Protein AF-A0A519JVA2-F1 (afdb_monomer_lite)

Secondary structure (DSSP, 8-state):
-HHHHHHHHHHHHHHHTPPPPP-HHHHHHHHHHHHHHHH-TTT--S-HHHHHH---------

Radius of gyration: 20.71 Å; chains: 1; bounding box: 37×20×57 Å

Foldseek 3Di:
DVVVVVVVCVVVVCVVPPDPDDDPVVVVVVQVVVLVQCLDPVRRPDDPVVSVVRDGDDDDDD

pLDDT: mean 92.69, std 5.8, range [66.31, 97.94]

Sequence (62 aa):
MKTAIIFLVFFILPVGFAQPKFDKLDVENFQKELNAEFASKAESPLTDEDRKNFNTLDYFPA

Structure (mmCIF, N/CA/C/O backbone):
data_AF-A0A519JVA2-F1
#
_entry.id   AF-A0A519JVA2-F1
#
loop_
_atom_site.group_PDB
_atom_site.id
_atom_site.type_symbol
_atom_site.label_atom_id
_atom_site.label_alt_id
_atom_site.label_comp_id
_atom_site.label_asym_id
_atom_site.label_entity_id
_atom_site.label_seq_id
_atom_site.pdbx_PDB_ins_code
_atom_site.Cartn_x
_atom_site.Cartn_y
_atom_site.Cartn_z
_atom_site.occupancy
_atom_site.B_iso_or_equiv
_atom_site.auth_seq_id
_atom_site.auth_comp_id
_atom_site.auth_asym_id
_atom_site.auth_atom_id
_atom_site.pdbx_PDB_model_num
ATOM 1 N N . MET A 1 1 ? 13.914 -4.698 -43.938 1.00 66.31 1 MET A N 1
ATOM 2 C CA . MET A 1 1 ? 13.555 -3.439 -43.241 1.00 66.31 1 MET A CA 1
ATOM 3 C C . MET A 1 1 ? 12.404 -3.627 -42.255 1.00 66.31 1 MET A C 1
ATOM 5 O O . MET A 1 1 ? 12.616 -3.378 -41.080 1.00 66.31 1 MET A O 1
ATOM 9 N N . LYS A 1 2 ? 11.239 -4.149 -42.672 1.00 84.69 2 LYS A N 1
ATOM 10 C CA . LYS A 1 2 ? 10.089 -4.402 -41.774 1.00 84.69 2 LYS A CA 1
ATOM 11 C C . LYS A 1 2 ? 10.438 -5.252 -40.540 1.00 84.69 2 LYS A C 1
ATOM 13 O O . LYS A 1 2 ? 10.102 -4.875 -39.427 1.00 84.69 2 LYS A O 1
ATOM 18 N N . THR A 1 3 ? 11.191 -6.336 -40.722 1.00 91.25 3 THR A N 1
ATOM 19 C CA . THR A 1 3 ? 11.606 -7.230 -39.627 1.00 91.25 3 THR A CA 1
ATOM 20 C C . THR A 1 3 ? 12.515 -6.542 -38.606 1.00 91.25 3 THR A C 1
ATOM 22 O O . THR A 1 3 ? 12.355 -6.750 -37.412 1.00 91.25 3 THR A O 1
ATOM 25 N N . ALA A 1 4 ? 13.424 -5.670 -39.054 1.00 93.38 4 ALA A N 1
ATOM 26 C CA . ALA A 1 4 ? 14.305 -4.914 -38.162 1.00 93.38 4 ALA A CA 1
ATOM 27 C C . ALA A 1 4 ? 13.524 -3.906 -37.303 1.00 93.38 4 ALA A C 1
ATOM 29 O O . ALA A 1 4 ? 13.816 -3.756 -36.124 1.00 93.38 4 ALA A O 1
ATOM 30 N N . ILE A 1 5 ? 12.496 -3.270 -37.876 1.00 94.19 5 ILE A N 1
ATOM 31 C CA . ILE A 1 5 ? 11.601 -2.367 -37.140 1.00 94.19 5 ILE A CA 1
ATOM 32 C C . ILE A 1 5 ? 10.794 -3.147 -36.094 1.00 94.19 5 ILE A C 1
ATOM 34 O O . ILE A 1 5 ? 10.672 -2.691 -34.964 1.00 94.19 5 ILE A O 1
ATOM 38 N N . ILE A 1 6 ? 10.295 -4.339 -36.437 1.00 94.75 6 ILE A N 1
ATOM 39 C CA . ILE A 1 6 ? 9.575 -5.204 -35.488 1.00 94.75 6 ILE A CA 1
ATOM 40 C C . ILE A 1 6 ? 10.473 -5.582 -34.306 1.00 94.75 6 ILE A C 1
ATOM 42 O O . ILE A 1 6 ? 10.051 -5.447 -33.162 1.00 94.75 6 ILE A O 1
ATOM 46 N N . PHE A 1 7 ? 11.717 -5.997 -34.564 1.00 94.56 7 PHE A N 1
ATOM 47 C CA . PHE A 1 7 ? 12.665 -6.302 -33.491 1.00 94.56 7 PHE A CA 1
ATOM 48 C C . PHE A 1 7 ? 12.983 -5.072 -32.641 1.00 94.56 7 PHE A C 1
ATOM 50 O O . PHE A 1 7 ? 12.977 -5.164 -31.419 1.00 94.56 7 PHE A O 1
ATOM 57 N N . LEU A 1 8 ? 13.196 -3.912 -33.264 1.00 93.50 8 LEU A N 1
ATOM 58 C CA . LEU A 1 8 ? 13.441 -2.664 -32.546 1.00 93.50 8 LEU A CA 1
ATOM 59 C C . LEU A 1 8 ? 12.281 -2.322 -31.597 1.00 93.50 8 LEU A C 1
ATOM 61 O O . LEU A 1 8 ? 12.508 -2.040 -30.425 1.00 93.50 8 LEU A O 1
ATOM 65 N N . VAL A 1 9 ? 11.040 -2.406 -32.079 1.00 92.38 9 VAL A N 1
ATOM 66 C CA . VAL A 1 9 ? 9.843 -2.176 -31.257 1.00 92.38 9 VAL A CA 1
ATOM 67 C C . VAL A 1 9 ? 9.750 -3.209 -30.130 1.00 92.38 9 VAL A C 1
ATOM 69 O O . VAL A 1 9 ? 9.514 -2.836 -28.984 1.00 92.38 9 VAL A O 1
ATOM 72 N N . PHE A 1 10 ? 10.007 -4.486 -30.423 1.00 92.56 10 PHE A N 1
ATOM 73 C CA . PHE A 1 10 ? 9.976 -5.563 -29.431 1.00 92.56 10 PHE A CA 1
ATOM 74 C C . PHE A 1 10 ? 10.962 -5.343 -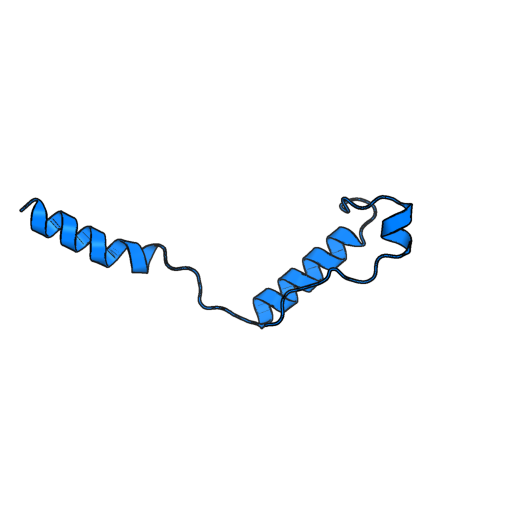28.272 1.00 92.56 10 PHE A C 1
ATOM 76 O O . PHE A 1 10 ? 10.637 -5.668 -27.135 1.00 92.56 10 PHE A O 1
ATOM 83 N N . PHE A 1 11 ? 12.134 -4.753 -28.527 1.00 90.62 11 PHE A N 1
ATOM 84 C CA . PHE A 1 11 ? 13.117 -4.468 -27.476 1.00 90.62 11 PHE A CA 1
ATOM 85 C C . PHE A 1 11 ? 12.836 -3.186 -26.681 1.00 90.62 11 PHE A C 1
ATOM 87 O O . PHE A 1 11 ? 13.215 -3.107 -25.515 1.00 90.62 11 PHE A O 1
ATOM 94 N N . ILE A 1 12 ? 12.180 -2.186 -27.276 1.00 91.81 12 ILE A N 1
ATOM 95 C CA . ILE A 1 12 ? 11.951 -0.886 -26.619 1.00 91.81 12 ILE A CA 1
ATOM 96 C C . ILE A 1 12 ? 10.689 -0.903 -25.748 1.00 91.81 12 ILE A C 1
ATOM 98 O O . ILE A 1 12 ? 10.683 -0.309 -24.668 1.00 91.81 12 ILE A O 1
ATOM 102 N N . LEU A 1 13 ? 9.626 -1.593 -26.180 1.00 90.25 13 LEU A N 1
ATOM 103 C CA . LEU A 1 13 ? 8.348 -1.623 -25.458 1.00 90.25 13 LEU A CA 1
ATOM 104 C C . LEU A 1 13 ? 8.461 -2.114 -23.999 1.00 90.25 13 LEU A C 1
ATOM 106 O O . LEU A 1 13 ? 7.890 -1.459 -23.129 1.00 90.25 13 LEU A O 1
ATOM 110 N N . PRO A 1 14 ? 9.207 -3.188 -23.672 1.00 88.62 14 PRO A N 1
ATOM 111 C CA . PRO A 1 14 ? 9.291 -3.669 -22.294 1.00 88.62 14 PRO A CA 1
ATOM 112 C C . PRO A 1 14 ? 9.935 -2.660 -21.346 1.00 88.62 14 PRO A C 1
ATOM 114 O O . PRO A 1 14 ? 9.581 -2.620 -20.177 1.00 88.62 14 PRO A O 1
ATOM 117 N N . VAL A 1 15 ? 10.869 -1.842 -21.839 1.00 85.25 15 VAL A N 1
ATOM 118 C CA . VAL A 1 15 ? 11.581 -0.847 -21.024 1.00 85.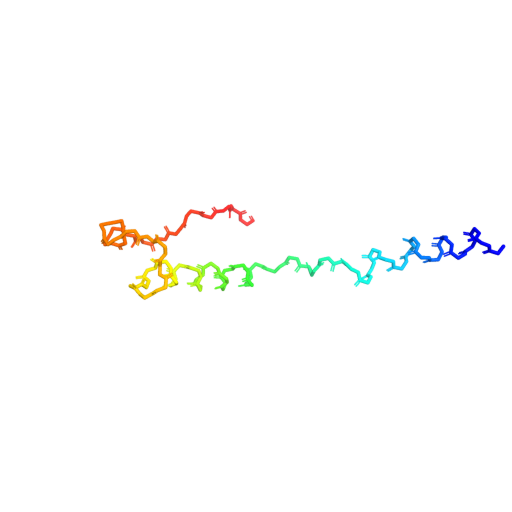25 15 VAL A CA 1
ATOM 119 C C . VAL A 1 15 ? 10.745 0.422 -20.863 1.00 85.25 15 VAL A C 1
ATOM 121 O O . VAL A 1 15 ? 10.701 0.992 -19.778 1.00 85.25 15 VAL A O 1
ATOM 124 N N . GLY A 1 16 ? 10.054 0.852 -21.924 1.00 84.56 16 GLY A N 1
ATOM 125 C CA . GLY A 1 16 ? 9.213 2.054 -21.902 1.00 84.56 16 GLY A CA 1
ATOM 126 C C . GLY A 1 16 ? 7.904 1.901 -21.121 1.00 84.56 16 GLY A C 1
ATOM 127 O O . GLY A 1 16 ? 7.341 2.903 -20.692 1.00 84.56 16 GLY A O 1
ATOM 128 N N . PHE A 1 17 ? 7.436 0.665 -20.924 1.00 86.12 17 PHE A N 1
ATOM 129 C CA . PHE A 1 17 ? 6.192 0.346 -20.213 1.00 86.12 17 PHE A CA 1
ATOM 130 C C . PHE A 1 17 ? 6.416 -0.598 -19.021 1.00 86.12 17 PHE A C 1
ATOM 132 O O . PHE A 1 17 ? 5.479 -1.252 -18.563 1.00 86.12 17 PHE A O 1
ATOM 139 N N . ALA A 1 18 ? 7.653 -0.698 -18.522 1.00 87.50 18 ALA A N 1
ATOM 140 C CA . ALA A 1 18 ? 7.943 -1.475 -17.323 1.00 87.50 18 ALA A CA 1
ATOM 141 C C . ALA A 1 18 ? 7.205 -0.887 -16.115 1.00 87.50 18 ALA A C 1
ATOM 143 O O . ALA A 1 18 ? 7.179 0.330 -15.919 1.00 87.50 18 ALA A O 1
ATOM 144 N N . GLN A 1 19 ? 6.656 -1.762 -15.271 1.00 86.12 19 GLN A N 1
ATOM 145 C CA . GLN A 1 19 ? 6.170 -1.343 -13.963 1.00 86.12 19 GLN A CA 1
ATOM 146 C C . GLN A 1 19 ? 7.345 -0.766 -13.152 1.00 86.12 19 GLN A C 1
ATOM 148 O O . GLN A 1 19 ? 8.454 -1.314 -13.226 1.00 86.12 19 GLN A O 1
ATOM 153 N N . PRO A 1 20 ? 7.128 0.302 -12.362 1.00 86.00 20 PRO A N 1
ATOM 154 C CA . PRO A 1 20 ? 8.110 0.750 -11.388 1.00 86.00 20 PRO A CA 1
ATOM 155 C C . PRO A 1 20 ? 8.597 -0.409 -10.517 1.00 86.00 20 PRO A C 1
ATOM 157 O O . PRO A 1 20 ? 7.857 -1.358 -10.231 1.00 86.00 20 PRO A O 1
ATOM 160 N N . LYS A 1 21 ? 9.861 -0.333 -10.092 1.00 88.75 21 LYS A N 1
ATOM 161 C CA . LYS A 1 21 ? 10.406 -1.306 -9.149 1.00 88.75 21 LYS A CA 1
ATOM 162 C C . LYS A 1 21 ? 9.539 -1.296 -7.891 1.00 88.75 21 LYS A C 1
ATOM 164 O O . LYS A 1 21 ? 9.163 -0.230 -7.420 1.00 88.75 21 LYS A O 1
ATOM 169 N N . PHE A 1 22 ? 9.258 -2.482 -7.359 1.00 90.12 22 PHE A N 1
ATOM 170 C CA . PHE A 1 22 ? 8.563 -2.609 -6.086 1.00 90.12 22 PHE A CA 1
ATOM 171 C C . PHE A 1 22 ? 9.279 -1.798 -4.999 1.00 90.12 22 PHE A C 1
ATOM 173 O O . PHE A 1 22 ? 10.482 -1.984 -4.777 1.00 90.12 22 PHE A O 1
ATOM 180 N N . ASP A 1 23 ? 8.515 -0.945 -4.325 1.00 92.44 23 ASP A N 1
ATOM 181 C CA . ASP A 1 23 ? 8.939 -0.203 -3.150 1.00 92.44 23 ASP A CA 1
ATOM 182 C C . ASP A 1 23 ? 7.984 -0.515 -1.997 1.00 92.44 23 ASP A C 1
ATOM 184 O O . ASP A 1 23 ? 6.774 -0.293 -2.073 1.00 92.44 23 ASP A O 1
ATOM 188 N N . LYS A 1 24 ? 8.544 -1.056 -0.915 1.00 93.06 24 LYS A N 1
ATOM 189 C CA . LYS A 1 24 ? 7.780 -1.421 0.273 1.00 93.06 24 LYS A CA 1
ATOM 190 C C . LYS A 1 24 ? 7.165 -0.190 0.944 1.00 93.06 24 LYS A C 1
ATOM 192 O O . LYS A 1 24 ? 6.060 -0.283 1.467 1.00 93.06 24 LYS A O 1
ATOM 197 N N . LEU A 1 25 ? 7.862 0.946 0.930 1.00 94.44 25 LEU A N 1
ATOM 198 C CA . LEU A 1 25 ? 7.378 2.172 1.556 1.00 94.44 25 LEU A CA 1
ATOM 199 C C . LEU A 1 25 ? 6.158 2.723 0.812 1.00 94.44 25 LEU A C 1
ATOM 201 O O . LEU A 1 25 ? 5.194 3.135 1.453 1.00 94.44 25 LEU A O 1
ATOM 205 N N . ASP A 1 26 ? 6.171 2.673 -0.520 1.00 93.69 26 ASP A N 1
ATOM 206 C CA . ASP A 1 26 ? 5.027 3.087 -1.340 1.00 93.69 26 ASP A CA 1
ATOM 207 C C . ASP A 1 26 ? 3.804 2.213 -1.056 1.00 93.69 26 ASP A C 1
ATOM 209 O O . ASP A 1 26 ? 2.697 2.728 -0.894 1.00 93.69 26 ASP A O 1
ATOM 213 N N . VAL A 1 27 ? 4.007 0.899 -0.905 1.00 93.88 27 VAL A N 1
ATOM 214 C CA . VAL A 1 27 ? 2.938 -0.027 -0.513 1.00 93.88 27 VAL A CA 1
ATOM 215 C C . VAL A 1 27 ? 2.398 0.309 0.875 1.00 93.88 27 VAL A C 1
ATOM 217 O O . VAL A 1 27 ? 1.189 0.430 1.036 1.00 93.88 27 VAL A O 1
ATOM 220 N N . GLU A 1 28 ? 3.258 0.505 1.875 1.00 94.94 28 GLU A N 1
ATOM 221 C CA . GLU A 1 28 ? 2.824 0.856 3.235 1.00 94.94 28 GLU A CA 1
ATOM 222 C C . GLU A 1 28 ? 2.069 2.194 3.282 1.00 94.94 28 GLU A C 1
ATOM 224 O O . GLU A 1 28 ? 1.115 2.344 4.047 1.00 94.94 28 GLU A O 1
ATOM 229 N N . ASN A 1 29 ? 2.477 3.174 2.472 1.00 95.94 29 ASN A N 1
ATOM 230 C CA . ASN A 1 29 ? 1.788 4.458 2.368 1.00 95.94 29 ASN A CA 1
ATOM 231 C C . ASN A 1 29 ? 0.409 4.298 1.725 1.00 95.94 29 ASN A C 1
ATOM 233 O O . ASN A 1 29 ? -0.574 4.783 2.283 1.00 95.94 29 ASN A O 1
ATOM 237 N N . PHE A 1 30 ? 0.326 3.549 0.626 1.00 95.25 30 PHE A N 1
ATOM 238 C CA . PHE A 1 30 ? -0.939 3.249 -0.040 1.00 95.25 30 PHE A CA 1
ATOM 239 C C . PHE A 1 30 ? -1.909 2.495 0.882 1.00 95.25 30 PHE A C 1
ATOM 241 O O . PHE A 1 30 ? -3.085 2.833 0.965 1.00 95.25 30 PHE A O 1
ATOM 248 N N . GLN A 1 31 ? -1.419 1.517 1.647 1.00 96.88 31 GLN A N 1
ATOM 249 C CA . GLN A 1 31 ? -2.225 0.790 2.634 1.00 96.88 31 GLN A CA 1
ATOM 250 C C . GLN A 1 31 ? -2.778 1.712 3.733 1.00 96.88 31 GLN A C 1
ATOM 252 O O . GLN A 1 31 ? -3.911 1.547 4.185 1.00 96.88 31 GLN A O 1
ATOM 257 N N . LYS A 1 32 ? -1.995 2.699 4.186 1.00 96.75 32 LYS A N 1
ATOM 258 C CA . LYS A 1 32 ? -2.460 3.678 5.182 1.00 96.75 32 LYS A CA 1
ATOM 259 C C . LYS A 1 32 ? -3.539 4.592 4.615 1.00 96.75 32 LYS A C 1
ATOM 261 O O . LYS A 1 32 ? -4.530 4.827 5.301 1.00 96.75 32 LYS A O 1
ATOM 266 N N . GLU A 1 33 ? -3.344 5.084 3.396 1.00 97.62 33 GLU A N 1
ATOM 267 C CA . GLU A 1 33 ? -4.320 5.918 2.690 1.00 97.62 33 GLU A CA 1
ATOM 268 C C . GLU A 1 33 ? -5.635 5.160 2.490 1.00 97.62 33 GLU A C 1
ATOM 270 O O . GLU A 1 33 ? -6.680 5.606 2.958 1.00 97.62 33 GLU A O 1
ATOM 275 N N . LEU A 1 34 ? -5.567 3.942 1.951 1.00 97.38 34 LEU A N 1
ATOM 276 C CA . LEU A 1 34 ? -6.743 3.111 1.710 1.00 97.38 34 LEU A CA 1
ATOM 277 C C . LEU A 1 34 ? -7.491 2.764 3.008 1.00 97.38 34 LEU A C 1
ATOM 279 O O . LEU A 1 34 ? -8.716 2.823 3.069 1.00 97.38 34 LEU A O 1
ATOM 283 N N . ASN A 1 35 ? -6.773 2.451 4.089 1.00 97.94 35 ASN A N 1
ATOM 284 C CA . ASN A 1 35 ? -7.406 2.254 5.394 1.00 97.94 35 ASN A CA 1
ATOM 285 C C . ASN A 1 35 ? -8.113 3.521 5.901 1.00 97.94 35 ASN A C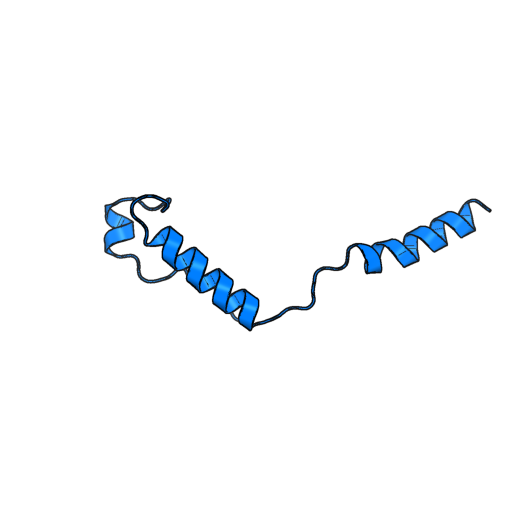 1
ATOM 287 O O . ASN A 1 35 ? -9.179 3.417 6.508 1.00 97.94 35 ASN A O 1
ATOM 291 N N . ALA A 1 36 ? -7.545 4.707 5.669 1.00 97.44 36 ALA A N 1
ATOM 292 C CA . ALA A 1 36 ? -8.173 5.967 6.055 1.00 97.44 36 ALA A CA 1
ATOM 293 C C . ALA A 1 36 ? -9.466 6.219 5.259 1.00 97.44 36 ALA A C 1
ATOM 295 O O . ALA A 1 36 ? -10.477 6.596 5.857 1.00 97.44 36 ALA A O 1
ATOM 296 N N . GLU A 1 37 ? -9.468 5.926 3.955 1.00 97.81 37 GLU A N 1
ATOM 297 C CA . GLU A 1 37 ? -10.663 5.987 3.103 1.00 97.81 37 GLU A CA 1
ATOM 298 C C . GLU A 1 37 ? -11.763 5.042 3.611 1.00 97.81 37 GLU A C 1
ATOM 300 O O . GLU A 1 37 ? -12.914 5.443 3.785 1.00 97.81 37 GLU A O 1
ATOM 305 N N . PHE A 1 38 ? -11.417 3.797 3.953 1.00 97.50 38 PHE A N 1
ATOM 306 C CA . PHE A 1 38 ? -12.386 2.813 4.452 1.00 97.50 38 PHE A CA 1
ATOM 307 C C . PHE A 1 38 ? -12.899 3.122 5.866 1.00 97.50 38 PHE A C 1
ATOM 309 O O . PHE A 1 38 ? -14.034 2.771 6.199 1.00 97.50 38 PHE A O 1
ATOM 316 N N . ALA A 1 39 ? -12.114 3.813 6.692 1.00 96.69 39 ALA A N 1
ATOM 317 C CA . ALA A 1 39 ? -12.559 4.310 7.993 1.00 96.69 39 ALA A CA 1
ATOM 318 C C . ALA A 1 39 ? -13.424 5.585 7.883 1.00 96.69 39 ALA A C 1
ATOM 320 O O . ALA A 1 39 ? -14.180 5.909 8.806 1.00 96.69 39 ALA A O 1
ATO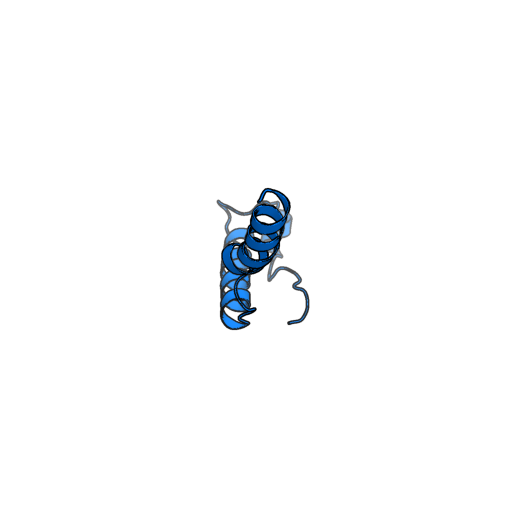M 321 N N . SER A 1 40 ? -13.340 6.312 6.765 1.00 96.38 40 SER A N 1
ATOM 322 C CA . SER A 1 40 ? -14.045 7.576 6.542 1.00 96.38 40 SER A CA 1
ATOM 323 C C . SER A 1 40 ? -15.549 7.377 6.384 1.00 96.38 40 SER A C 1
ATOM 325 O O . SER A 1 40 ? -16.016 6.561 5.602 1.00 96.38 40 SER A O 1
ATOM 327 N N . LYS A 1 41 ? -16.366 8.186 7.062 1.00 94.44 41 LYS A N 1
ATOM 328 C CA . LYS A 1 41 ? -17.825 8.153 6.854 1.00 94.44 41 LYS A CA 1
ATOM 329 C C . LYS A 1 41 ? -18.245 8.649 5.462 1.00 94.44 41 LYS A C 1
ATOM 331 O O . LYS A 1 41 ? -19.314 8.271 4.995 1.00 94.44 41 LYS A O 1
ATOM 336 N N . ALA A 1 42 ? -17.458 9.532 4.850 1.00 94.38 42 ALA A N 1
ATOM 337 C CA . ALA A 1 42 ? -17.821 10.188 3.595 1.00 94.38 42 ALA A CA 1
ATOM 338 C C . ALA A 1 42 ? -17.402 9.382 2.359 1.00 94.38 42 ALA A C 1
ATOM 340 O O . ALA A 1 42 ? -18.091 9.432 1.345 1.00 94.38 42 ALA A O 1
ATOM 341 N N . GLU A 1 43 ? -16.288 8.658 2.455 1.00 94.62 43 GLU A N 1
ATOM 342 C CA . GLU A 1 43 ? -15.634 8.012 1.308 1.00 94.62 43 GLU A CA 1
ATOM 343 C C . GLU A 1 43 ? -15.714 6.486 1.368 1.00 94.62 43 GLU A C 1
ATOM 345 O O . GLU A 1 43 ? -15.575 5.821 0.343 1.00 94.62 43 GLU A O 1
ATOM 350 N N . SER A 1 44 ? -15.975 5.922 2.552 1.00 96.62 44 SER A N 1
ATOM 351 C CA . SER A 1 44 ? -15.961 4.478 2.728 1.00 96.62 44 SER A CA 1
ATOM 352 C C . SER A 1 44 ? -17.094 3.793 1.964 1.00 96.62 44 SER A C 1
ATOM 354 O O . SER A 1 44 ? -18.255 4.204 2.074 1.00 96.62 44 SER A O 1
ATOM 356 N N . PRO A 1 45 ? -16.794 2.682 1.272 1.00 95.81 45 PRO A N 1
ATOM 357 C CA . PRO A 1 45 ? -17.815 1.808 0.709 1.00 95.81 45 PRO A CA 1
ATOM 358 C C . PRO A 1 45 ? -18.489 0.927 1.775 1.00 95.81 45 PRO A C 1
ATOM 360 O O . PRO A 1 45 ? -19.441 0.213 1.459 1.00 95.81 45 PRO A O 1
ATOM 363 N N . LEU A 1 46 ? -17.990 0.924 3.019 1.00 96.81 46 LEU A N 1
ATOM 364 C CA . LEU A 1 46 ? -18.530 0.104 4.099 1.00 96.81 46 LEU A CA 1
ATOM 365 C C . LEU A 1 46 ? -19.870 0.643 4.591 1.00 96.81 46 LEU A C 1
ATOM 367 O O . LEU A 1 46 ? -20.099 1.855 4.675 1.00 96.81 46 LEU A O 1
ATOM 371 N N . THR A 1 47 ? -20.731 -0.279 5.019 1.00 96.62 47 THR A N 1
ATOM 372 C CA . THR A 1 47 ? -21.943 0.087 5.747 1.00 96.62 47 THR A CA 1
ATOM 373 C C . THR A 1 47 ? -21.582 0.790 7.057 1.00 96.62 47 THR A C 1
ATOM 375 O O . THR A 1 47 ? -20.488 0.631 7.605 1.00 96.62 47 THR A O 1
ATOM 378 N N . ASP A 1 48 ? -22.519 1.563 7.605 1.00 96.38 48 ASP A N 1
ATOM 379 C CA . ASP A 1 48 ? -22.329 2.215 8.904 1.00 96.38 48 ASP A CA 1
ATOM 380 C C . ASP A 1 48 ? -22.078 1.213 10.044 1.00 96.38 48 ASP A C 1
ATOM 382 O O . ASP A 1 48 ? -21.441 1.566 11.037 1.00 96.38 48 ASP A O 1
ATOM 386 N N . GLU A 1 49 ? -22.587 -0.013 9.918 1.00 96.00 49 GLU A N 1
ATOM 387 C CA . GLU A 1 49 ? -22.407 -1.094 10.890 1.00 96.00 49 GLU A CA 1
ATOM 388 C C . GLU A 1 49 ? -21.001 -1.695 10.794 1.00 96.00 49 GLU A C 1
ATOM 390 O O . GLU A 1 49 ? -20.313 -1.802 11.810 1.00 96.00 49 GLU A O 1
ATOM 395 N N . ASP A 1 50 ? -20.535 -1.990 9.580 1.00 96.38 50 ASP A N 1
ATOM 396 C CA . ASP A 1 50 ? -19.205 -2.561 9.351 1.00 96.38 50 ASP A CA 1
ATOM 397 C C . ASP A 1 50 ? -18.102 -1.546 9.655 1.00 96.38 50 ASP A C 1
ATOM 399 O O . ASP A 1 50 ? -17.121 -1.865 10.327 1.00 96.38 50 ASP A O 1
ATOM 403 N N . ARG A 1 51 ? -18.291 -0.284 9.251 1.00 96.81 51 ARG A N 1
ATOM 404 C CA . ARG A 1 51 ? -17.319 0.790 9.490 1.00 96.81 51 ARG A CA 1
ATOM 405 C C . ARG A 1 51 ? -17.091 1.058 10.978 1.00 96.81 51 ARG A C 1
ATOM 407 O O . ARG A 1 51 ? -15.985 1.410 11.366 1.00 96.81 51 ARG A O 1
ATOM 414 N N . LYS A 1 52 ? -18.106 0.875 11.834 1.00 95.75 52 LYS A N 1
ATOM 415 C CA . LYS A 1 52 ? -17.947 1.010 13.297 1.00 95.75 52 LYS A CA 1
ATOM 416 C C . LYS A 1 52 ? -16.988 -0.021 13.889 1.00 95.75 52 LYS A C 1
ATOM 418 O O . LYS A 1 52 ? -16.379 0.260 14.914 1.00 95.75 52 LYS A O 1
ATOM 423 N N . ASN A 1 53 ? -16.879 -1.189 13.261 1.00 96.12 53 ASN A N 1
ATOM 424 C CA . ASN A 1 53 ? -16.013 -2.279 13.705 1.00 96.12 53 ASN A CA 1
ATOM 425 C C . ASN A 1 53 ? -14.727 -2.387 12.864 1.00 96.12 53 ASN A C 1
ATOM 427 O O . ASN A 1 53 ? -13.904 -3.273 13.103 1.00 96.12 53 ASN A O 1
ATOM 431 N N . PHE A 1 54 ? -14.554 -1.506 11.877 1.00 96.75 54 PHE A N 1
ATOM 432 C CA . PHE A 1 54 ? -13.425 -1.515 10.960 1.00 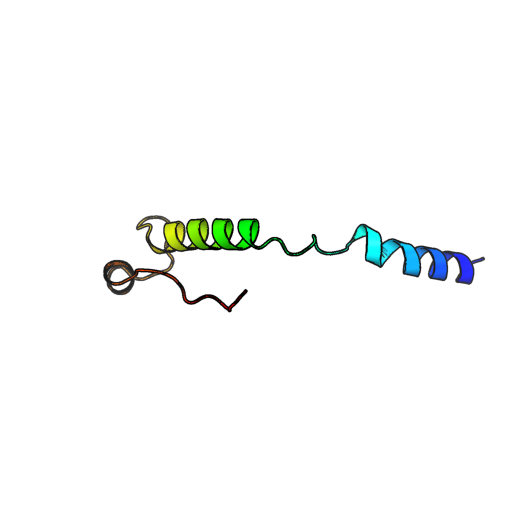96.75 54 PHE A CA 1
ATOM 433 C C . PHE A 1 54 ? -12.145 -1.017 11.645 1.00 96.75 54 PHE A C 1
ATOM 435 O O . PHE A 1 54 ? -12.142 0.033 12.284 1.00 96.75 54 PHE A O 1
ATOM 442 N N . ASN A 1 55 ? -11.049 -1.764 11.480 1.00 94.75 55 ASN A N 1
ATOM 443 C CA . ASN A 1 55 ? -9.724 -1.400 11.998 1.00 94.75 55 ASN A CA 1
ATOM 444 C C . ASN A 1 55 ? -8.690 -1.251 10.872 1.00 94.75 55 ASN A C 1
ATOM 446 O O . ASN A 1 55 ? -7.966 -0.262 10.817 1.00 94.75 55 ASN A O 1
ATOM 450 N N . THR A 1 56 ? -8.608 -2.240 9.982 1.00 97.06 56 THR A N 1
ATOM 451 C CA . THR A 1 56 ? -7.732 -2.251 8.803 1.00 97.06 56 THR A CA 1
ATOM 452 C C . THR A 1 56 ? -8.278 -3.250 7.791 1.00 97.06 56 THR A C 1
ATOM 454 O O . THR A 1 56 ? -8.973 -4.193 8.169 1.00 97.06 56 THR A O 1
ATOM 457 N N . LEU A 1 57 ? -7.935 -3.061 6.520 1.00 96.69 57 LEU A N 1
ATOM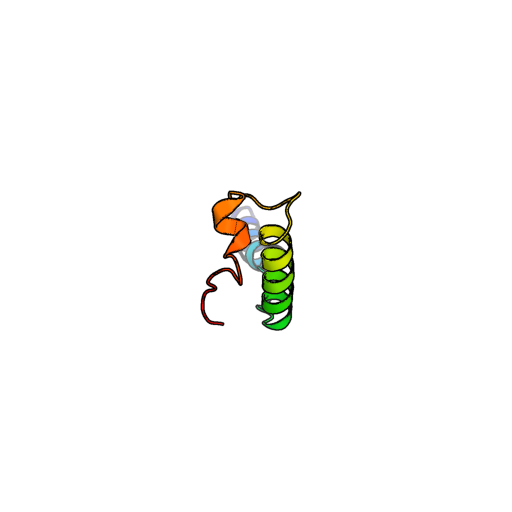 458 C CA . LEU A 1 57 ? -8.059 -4.091 5.498 1.00 96.69 57 LEU A CA 1
ATOM 459 C C . LEU A 1 57 ? -7.001 -5.182 5.693 1.00 96.69 57 LEU A C 1
ATOM 461 O O . LEU A 1 57 ? -5.926 -4.934 6.252 1.00 96.69 57 LEU A O 1
ATOM 465 N N . ASP A 1 58 ? -7.313 -6.374 5.191 1.00 95.69 58 ASP A N 1
ATOM 466 C CA . ASP A 1 58 ? -6.376 -7.486 5.104 1.00 95.69 58 ASP A CA 1
ATOM 467 C C . ASP A 1 58 ? -5.499 -7.327 3.859 1.00 95.69 58 ASP A C 1
ATOM 469 O O . ASP A 1 58 ? -5.989 -7.282 2.727 1.00 95.69 58 ASP A O 1
ATOM 473 N N . TYR A 1 59 ? -4.186 -7.255 4.066 1.00 94.75 59 TYR A N 1
ATOM 474 C CA . TYR A 1 59 ? -3.210 -7.081 2.994 1.00 94.75 59 TYR A CA 1
ATOM 475 C C . TYR A 1 59 ? -2.423 -8.360 2.721 1.00 94.75 59 TYR A C 1
ATOM 477 O O . TYR A 1 59 ? -2.142 -9.149 3.624 1.00 94.75 59 TYR A O 1
ATOM 485 N N . PHE A 1 60 ? -2.008 -8.540 1.466 1.00 90.56 60 PHE A N 1
ATOM 486 C CA . PHE A 1 60 ? -1.032 -9.568 1.120 1.00 90.56 60 PHE A CA 1
ATOM 487 C C . PHE A 1 60 ? 0.324 -9.267 1.780 1.00 90.56 60 PHE A C 1
ATOM 489 O O . PHE A 1 60 ? 0.692 -8.095 1.913 1.00 90.56 60 PHE A O 1
ATOM 496 N N . PRO A 1 61 ? 1.081 -10.302 2.186 1.00 83.00 61 PRO A N 1
ATOM 497 C CA . PRO A 1 61 ? 2.426 -10.113 2.708 1.00 83.00 61 PRO A CA 1
ATOM 498 C C . PRO A 1 61 ? 3.339 -9.485 1.648 1.00 83.00 61 PRO A C 1
ATOM 500 O O . PRO A 1 61 ? 3.199 -9.760 0.454 1.00 83.00 61 PRO A O 1
ATOM 503 N N . ALA A 1 62 ? 4.256 -8.640 2.120 1.00 71.75 62 ALA A N 1
ATOM 504 C CA . ALA A 1 62 ? 5.296 -8.009 1.310 1.00 71.75 62 ALA A CA 1
ATOM 505 C C . ALA A 1 62 ? 6.425 -8.983 0.947 1.00 71.75 62 ALA A C 1
ATOM 507 O O . ALA A 1 62 ? 6.720 -9.881 1.771 1.00 71.75 62 ALA A O 1
#